Protein AF-A0AA96Y174-F1 (afdb_monomer)

Nearest PDB structures (foldseek):
  3kkf-assembly1_A  TM=9.835E-01  e=4.571E-13  Bacteroides thetaiotaomicron
  3f44-assembly1_A  TM=9.649E-01  e=2.632E-10  Lactobacillus acidophilus NCFM
  3mcs-assembly1_A  TM=8.891E-01  e=7.534E-08  Fusobacterium nucleatum subsp. nucleatum ATCC 25586
  8ecx-assembly1_B  TM=9.053E-01  e=1.955E-07  Pseudomonas aeruginosa
  1x7v-assembly3_C  TM=8.853E-01  e=2.520E-07  Pseudomonas aeruginosa

Mean predicted aligned error: 9.06 Å

Structure (mmCIF, N/CA/C/O backbone):
data_AF-A0AA96Y174-F1
#
_entry.id   AF-A0AA96Y174-F1
#
loop_
_atom_site.group_PDB
_atom_site.id
_atom_site.type_symbol
_atom_site.label_atom_id
_atom_site.label_alt_id
_atom_site.label_comp_id
_atom_site.label_asym_id
_atom_site.label_entity_id
_atom_site.label_seq_id
_atom_site.pdbx_PDB_ins_code
_atom_site.Cartn_x
_atom_site.Cartn_y
_atom_site.Cartn_z
_atom_site.occupancy
_atom_site.B_iso_or_equiv
_atom_site.auth_seq_id
_atom_site.auth_comp_id
_atom_site.auth_asym_id
_atom_site.auth_atom_id
_atom_site.pdbx_PDB_model_num
ATOM 1 N N . MET A 1 1 ? 49.049 48.028 -50.540 1.00 45.75 1 MET A N 1
ATOM 2 C CA . MET A 1 1 ? 48.728 48.198 -49.105 1.00 45.75 1 MET A CA 1
ATOM 3 C C . MET A 1 1 ? 47.548 47.286 -48.810 1.00 45.75 1 MET A C 1
ATOM 5 O O . MET A 1 1 ? 46.450 47.567 -49.267 1.00 45.75 1 MET A O 1
ATOM 9 N N . SER A 1 2 ? 47.818 46.111 -48.234 1.00 40.25 2 SER A N 1
ATOM 10 C CA . SER A 1 2 ? 46.838 45.027 -48.070 1.00 40.25 2 SER A CA 1
ATOM 11 C C . SER A 1 2 ? 45.923 45.310 -46.878 1.00 40.25 2 SER A C 1
ATOM 13 O O . SER A 1 2 ? 46.415 45.583 -45.784 1.00 40.25 2 SER A O 1
ATOM 15 N N . ALA A 1 3 ? 44.610 45.277 -47.100 1.00 44.81 3 ALA A N 1
ATOM 16 C CA . ALA A 1 3 ? 43.592 45.462 -46.074 1.00 44.81 3 ALA A CA 1
ATOM 17 C C . ALA A 1 3 ? 43.407 44.158 -45.281 1.00 44.81 3 ALA A C 1
ATOM 19 O O . ALA A 1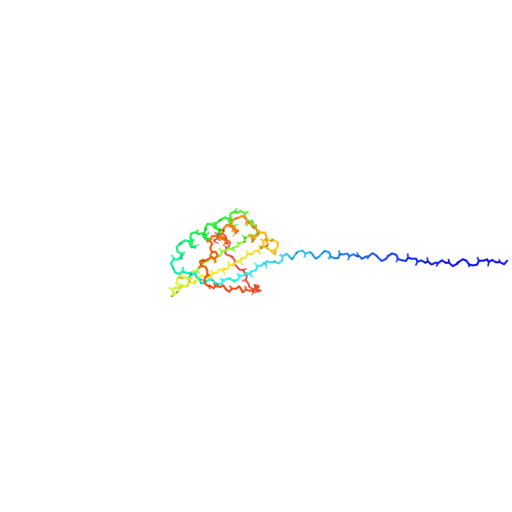 3 ? 42.982 43.142 -45.833 1.00 44.81 3 ALA A O 1
ATOM 20 N N . LEU A 1 4 ? 43.725 44.184 -43.984 1.00 47.88 4 LEU A N 1
ATOM 21 C CA . LEU A 1 4 ? 43.517 43.055 -43.082 1.00 47.88 4 LEU A CA 1
ATOM 22 C C . LEU A 1 4 ? 42.058 43.057 -42.601 1.00 47.88 4 LEU A C 1
ATOM 24 O O . LEU A 1 4 ? 41.615 43.974 -41.913 1.00 47.88 4 LEU A O 1
ATOM 28 N N . ARG A 1 5 ? 41.305 42.038 -43.022 1.00 47.31 5 ARG A N 1
ATOM 29 C CA . ARG A 1 5 ? 39.906 41.805 -42.652 1.00 47.31 5 ARG A CA 1
ATOM 30 C C . ARG A 1 5 ? 39.824 41.228 -41.241 1.00 47.31 5 ARG A C 1
ATOM 32 O O . ARG A 1 5 ? 40.401 40.181 -40.964 1.00 47.31 5 ARG A O 1
ATOM 39 N N . THR A 1 6 ? 39.059 41.883 -40.380 1.00 48.41 6 THR A N 1
ATOM 40 C CA . THR A 1 6 ? 38.620 41.371 -39.081 1.00 48.41 6 THR A CA 1
ATOM 41 C C . THR A 1 6 ? 37.695 40.171 -39.298 1.00 48.41 6 THR A C 1
ATOM 43 O O . THR A 1 6 ? 36.658 40.303 -39.946 1.00 48.41 6 THR A O 1
ATOM 46 N N . ALA A 1 7 ? 38.049 39.004 -38.762 1.00 52.41 7 ALA A N 1
ATOM 47 C CA . ALA A 1 7 ? 37.153 37.855 -38.672 1.00 52.41 7 ALA A CA 1
ATOM 48 C C . ALA A 1 7 ? 36.716 37.700 -37.211 1.00 52.41 7 ALA A C 1
ATOM 50 O O . ALA A 1 7 ? 37.511 37.315 -36.357 1.00 52.41 7 ALA A O 1
ATOM 51 N N . VAL A 1 8 ? 35.460 38.039 -36.917 1.00 54.41 8 VAL A N 1
ATOM 52 C CA . VAL A 1 8 ? 34.819 37.721 -35.637 1.00 54.41 8 VAL A CA 1
ATOM 53 C C . VAL A 1 8 ? 34.215 36.329 -35.780 1.00 54.41 8 VAL A C 1
ATOM 55 O O . VAL A 1 8 ? 33.254 36.139 -36.522 1.00 54.41 8 VAL A O 1
ATOM 58 N N . ALA A 1 9 ? 34.800 35.344 -35.103 1.00 52.56 9 ALA A N 1
ATOM 59 C CA . ALA A 1 9 ? 34.221 34.014 -34.999 1.00 52.56 9 ALA A CA 1
ATOM 60 C C . ALA A 1 9 ? 33.137 34.032 -33.910 1.00 52.56 9 ALA A C 1
ATOM 62 O O . ALA A 1 9 ? 33.439 34.067 -32.719 1.00 52.56 9 ALA A O 1
ATOM 63 N N . ILE A 1 10 ? 31.869 34.035 -34.323 1.00 60.28 10 ILE A N 1
ATOM 64 C CA . ILE A 1 10 ? 30.731 33.791 -33.432 1.00 60.28 10 ILE A CA 1
ATOM 65 C C . ILE A 1 10 ? 30.710 32.286 -33.153 1.00 60.28 10 ILE A C 1
ATOM 67 O O . ILE A 1 10 ? 30.288 31.492 -33.990 1.00 60.28 10 ILE A O 1
ATOM 71 N N . GLY A 1 11 ? 31.227 31.884 -31.993 1.00 51.22 11 GLY A N 1
ATOM 72 C CA . GLY A 1 11 ? 31.123 30.510 -31.515 1.00 51.22 11 GLY A CA 1
ATOM 73 C C . GLY A 1 11 ? 29.704 30.226 -31.023 1.00 51.22 11 GLY A C 1
ATOM 74 O O . GLY A 1 11 ? 29.289 30.761 -29.999 1.00 51.22 11 GLY A O 1
ATOM 75 N N . CYS A 1 12 ? 28.961 29.382 -31.743 1.00 58.41 12 CYS A N 1
ATOM 76 C CA . CYS A 1 12 ? 27.713 28.794 -31.258 1.00 58.41 12 CYS A CA 1
ATOM 77 C C . CYS A 1 12 ? 27.992 27.915 -30.029 1.00 58.41 12 CYS A C 1
ATOM 79 O O . CYS A 1 12 ? 28.605 26.854 -30.142 1.00 58.41 12 CYS A O 1
ATOM 81 N N . LEU A 1 13 ? 27.521 28.349 -28.860 1.00 52.53 13 LEU A N 1
ATOM 82 C CA . LEU A 1 13 ? 27.473 27.538 -27.645 1.00 52.53 13 LEU A CA 1
ATOM 83 C C . LEU A 1 13 ? 26.286 26.573 -27.743 1.00 52.53 13 LEU A C 1
ATOM 85 O O . LEU A 1 13 ? 25.132 26.968 -27.588 1.00 52.53 13 LEU A O 1
ATOM 89 N N . TRP A 1 14 ? 26.577 25.304 -28.016 1.00 57.00 14 TRP A N 1
ATOM 90 C CA . TRP A 1 14 ? 25.618 24.214 -27.879 1.00 57.00 14 TRP A CA 1
ATOM 91 C C . TRP A 1 14 ? 25.377 23.963 -26.389 1.00 57.00 14 TRP A C 1
ATOM 93 O O . TRP A 1 14 ? 26.229 23.407 -25.699 1.00 57.00 14 TRP A O 1
ATOM 103 N N . VAL A 1 15 ? 24.228 24.399 -25.874 1.00 59.69 15 VAL A N 1
ATOM 104 C CA . VAL A 1 15 ? 23.762 23.989 -24.547 1.00 59.69 15 VAL A CA 1
ATOM 105 C C . VAL A 1 15 ? 23.173 22.593 -24.697 1.00 59.69 15 VAL A C 1
ATOM 107 O O . VAL A 1 15 ? 22.031 22.432 -25.122 1.00 59.69 15 VAL A O 1
ATOM 110 N N . SER A 1 16 ? 23.966 21.571 -24.390 1.00 57.59 16 SER A N 1
ATOM 111 C CA . SER A 1 16 ? 23.455 20.212 -24.238 1.00 57.59 16 SER A CA 1
ATOM 112 C C . SER A 1 16 ? 22.592 20.172 -22.982 1.00 57.59 16 SER A C 1
ATOM 114 O O . SER A 1 16 ? 23.105 20.217 -21.864 1.00 57.59 16 SER A O 1
ATOM 116 N N . SER A 1 17 ? 21.275 20.104 -23.150 1.00 62.22 17 SER A N 1
ATOM 117 C CA . SER A 1 17 ? 20.377 19.712 -22.072 1.00 62.22 17 SER A CA 1
ATOM 118 C C . SER A 1 17 ? 20.717 18.276 -21.679 1.00 62.22 17 SER A C 1
ATOM 120 O O . SER A 1 17 ? 20.454 17.329 -22.417 1.00 62.22 17 SER A O 1
ATOM 122 N N . VAL A 1 18 ? 21.339 18.111 -20.512 1.00 59.78 18 VAL A N 1
ATOM 123 C CA . VAL A 1 18 ? 21.460 16.801 -19.875 1.00 59.78 18 VAL A CA 1
ATOM 124 C C . VAL A 1 18 ? 20.047 16.393 -19.476 1.00 5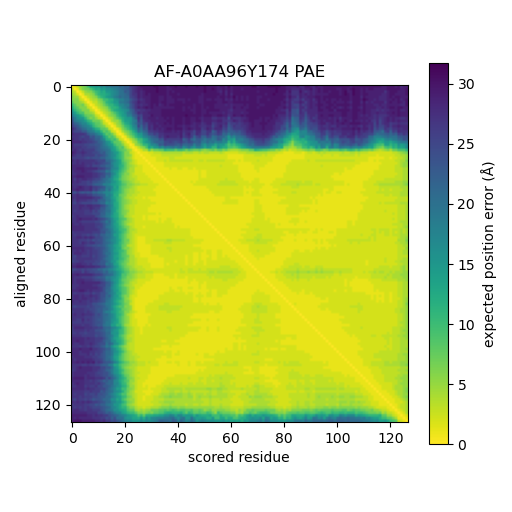9.78 18 VAL A C 1
ATOM 126 O O . VAL A 1 18 ? 19.503 16.885 -18.491 1.00 59.78 18 VAL A O 1
ATOM 129 N N . LEU A 1 19 ? 19.424 15.527 -20.274 1.00 61.00 19 LEU A N 1
ATOM 130 C CA . LEU A 1 19 ? 18.281 14.756 -19.807 1.00 61.00 19 LEU A CA 1
ATOM 131 C C . LEU A 1 19 ? 18.805 13.887 -18.663 1.00 61.00 19 LEU A C 1
ATOM 133 O O . LEU A 1 19 ? 19.643 13.014 -18.886 1.00 61.00 19 LEU A O 1
ATOM 137 N N . ALA A 1 20 ? 18.375 14.175 -17.434 1.00 58.97 20 ALA A N 1
ATOM 138 C CA . ALA A 1 20 ? 18.650 13.307 -16.302 1.00 58.97 20 ALA A CA 1
ATOM 139 C C . ALA A 1 20 ? 18.065 11.929 -16.633 1.00 58.97 20 ALA A C 1
ATOM 141 O O . ALA A 1 20 ? 16.850 11.789 -16.780 1.00 58.97 20 ALA A O 1
ATOM 142 N N . ALA A 1 21 ? 18.933 10.939 -16.834 1.00 58.88 21 ALA A N 1
ATOM 143 C CA . ALA A 1 21 ? 18.500 9.562 -16.998 1.00 58.88 21 ALA A CA 1
ATOM 144 C C . ALA A 1 21 ? 17.725 9.151 -15.739 1.00 58.88 21 ALA A C 1
ATOM 146 O O . ALA A 1 21 ? 18.167 9.444 -14.625 1.00 58.88 21 ALA A O 1
ATOM 147 N N . GLU A 1 22 ? 16.565 8.513 -15.904 1.00 62.72 22 GLU A N 1
ATOM 148 C CA . GLU A 1 22 ? 15.836 8.008 -14.744 1.00 62.72 22 GLU A CA 1
ATOM 149 C C . GLU A 1 22 ? 16.674 6.938 -14.038 1.00 62.72 22 GLU A C 1
ATOM 151 O O . GLU A 1 22 ? 17.304 6.089 -14.677 1.00 62.72 22 GLU A O 1
ATOM 156 N N . SER A 1 23 ? 16.723 7.031 -12.706 1.00 70.00 23 SER A N 1
ATOM 157 C CA . SER A 1 23 ? 17.490 6.112 -11.872 1.00 70.00 23 SER A CA 1
ATOM 158 C C . SER A 1 23 ? 17.045 4.675 -12.132 1.00 70.00 23 SER A C 1
ATOM 160 O O . SER A 1 23 ? 15.851 4.392 -12.195 1.00 70.00 23 SER A O 1
ATOM 162 N N . THR A 1 24 ? 18.008 3.766 -12.266 1.00 79.50 24 THR A N 1
ATOM 163 C CA . THR A 1 24 ? 17.737 2.321 -12.354 1.00 79.50 24 THR A CA 1
ATOM 164 C C . THR A 1 24 ? 17.734 1.649 -10.980 1.00 79.50 24 THR A C 1
ATOM 166 O O . THR A 1 24 ? 17.492 0.447 -10.884 1.00 79.50 24 THR A O 1
ATOM 169 N N . GLU A 1 25 ? 17.978 2.425 -9.919 1.00 88.69 25 GLU A N 1
ATOM 170 C CA . GLU A 1 25 ? 17.919 1.963 -8.536 1.00 88.69 25 GLU A CA 1
ATOM 171 C C . GLU A 1 25 ? 16.478 1.666 -8.129 1.00 88.69 25 GLU A C 1
ATOM 173 O O . GLU A 1 25 ? 15.552 2.4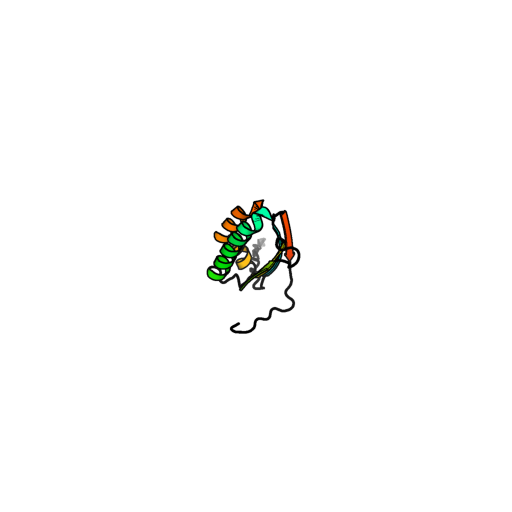04 -8.476 1.00 88.69 25 GLU A O 1
ATOM 178 N N . LYS A 1 26 ? 16.297 0.599 -7.347 1.00 94.56 26 LYS A N 1
ATOM 179 C CA . LYS A 1 26 ? 14.987 0.250 -6.793 1.00 94.56 26 LYS A CA 1
ATOM 180 C C . LYS A 1 26 ? 14.522 1.337 -5.832 1.00 94.56 26 LYS A C 1
ATOM 182 O O . LYS A 1 26 ? 15.307 1.839 -5.033 1.00 94.56 26 LYS A O 1
ATOM 187 N N . VAL A 1 27 ? 13.223 1.610 -5.840 1.00 96.38 27 VAL A N 1
ATOM 188 C CA . VAL A 1 27 ? 12.590 2.469 -4.834 1.00 96.38 27 VAL A CA 1
ATOM 189 C C . VAL A 1 27 ? 11.979 1.576 -3.765 1.00 96.38 27 VAL A C 1
ATOM 191 O O . VAL A 1 27 ? 11.161 0.712 -4.080 1.00 96.38 27 VAL A O 1
ATOM 194 N N . VAL A 1 28 ? 12.373 1.777 -2.508 1.00 97.25 28 VAL A N 1
ATOM 195 C CA . VAL A 1 28 ? 11.806 1.074 -1.350 1.00 97.25 28 VAL A CA 1
ATOM 196 C C . VAL A 1 28 ? 11.131 2.094 -0.445 1.00 97.25 28 VAL A C 1
ATOM 198 O O . VAL A 1 28 ? 11.702 3.148 -0.154 1.00 97.25 28 VAL A O 1
ATOM 201 N N . ARG A 1 29 ? 9.897 1.809 -0.026 1.00 96.81 29 ARG A N 1
ATOM 202 C CA . ARG A 1 29 ? 9.107 2.711 0.821 1.00 96.81 29 ARG A CA 1
ATOM 203 C C . ARG A 1 29 ? 8.439 1.949 1.952 1.00 96.81 29 ARG A C 1
ATOM 205 O O . ARG A 1 29 ? 8.025 0.801 1.787 1.00 96.81 29 ARG A O 1
ATOM 212 N N . ILE A 1 30 ? 8.294 2.634 3.083 1.00 98.19 30 ILE A N 1
ATOM 213 C CA . ILE A 1 30 ? 7.411 2.208 4.166 1.00 98.19 30 ILE A CA 1
ATOM 214 C C . ILE A 1 30 ? 6.304 3.246 4.318 1.00 98.19 30 ILE A C 1
ATOM 216 O O . ILE A 1 30 ? 6.573 4.447 4.392 1.00 98.19 30 ILE A O 1
ATOM 220 N N . ALA A 1 31 ? 5.058 2.793 4.399 1.00 98.19 31 ALA A N 1
ATOM 221 C CA . ALA A 1 31 ? 3.937 3.643 4.772 1.00 98.19 31 ALA A CA 1
ATOM 222 C C . ALA A 1 31 ? 3.245 3.090 6.015 1.00 98.19 31 ALA A C 1
ATOM 224 O O . ALA A 1 31 ? 3.024 1.890 6.129 1.00 98.19 31 ALA A O 1
ATOM 225 N N . GLN A 1 32 ? 2.863 3.972 6.932 1.00 98.62 32 GLN A N 1
ATOM 226 C CA . GLN A 1 32 ? 1.979 3.635 8.042 1.00 98.62 32 GLN A CA 1
ATOM 227 C C . GLN A 1 32 ? 0.699 4.446 7.906 1.00 98.62 32 GLN A C 1
ATOM 229 O O . GLN A 1 32 ? 0.749 5.674 7.796 1.00 98.62 32 GLN A O 1
ATOM 234 N N . LEU A 1 33 ? -0.443 3.771 7.971 1.00 98.75 33 LEU A N 1
ATOM 235 C CA . LEU A 1 33 ? -1.765 4.376 7.905 1.00 98.75 33 LEU A CA 1
ATOM 236 C C . LEU A 1 33 ? -2.558 4.018 9.155 1.00 98.75 33 LEU A C 1
ATOM 238 O O . LEU A 1 33 ? -2.572 2.866 9.578 1.00 98.75 33 LEU A O 1
ATOM 242 N N . VAL A 1 34 ? -3.238 5.004 9.734 1.00 98.81 34 VAL A N 1
ATOM 243 C CA . VAL A 1 34 ? -4.274 4.762 10.745 1.00 98.81 34 VAL A CA 1
ATOM 244 C C . VAL A 1 34 ? -5.614 4.956 10.064 1.00 98.81 34 VAL A C 1
ATOM 246 O O . VAL A 1 34 ? -5.888 6.041 9.553 1.00 98.81 34 VAL A O 1
ATOM 249 N N . ILE A 1 35 ? -6.423 3.907 10.046 1.00 98.88 35 ILE A N 1
ATOM 250 C CA . ILE A 1 35 ? -7.735 3.876 9.402 1.00 98.88 35 ILE A CA 1
ATOM 251 C C . ILE A 1 35 ? -8.813 4.125 10.455 1.00 98.88 35 ILE A C 1
ATOM 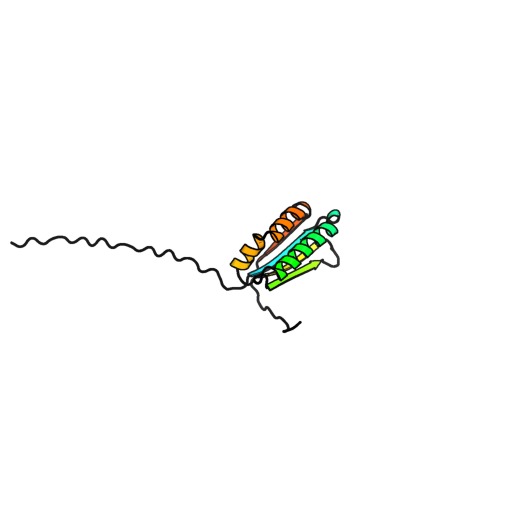253 O O . ILE A 1 35 ? -8.672 3.710 11.608 1.00 98.88 35 ILE A O 1
ATOM 257 N N . ASP A 1 36 ? -9.883 4.805 10.064 1.00 98.75 36 ASP A N 1
ATOM 258 C CA . ASP A 1 36 ? -11.108 4.898 10.846 1.00 98.75 36 ASP A CA 1
ATOM 259 C C . ASP A 1 36 ? -11.625 3.473 11.134 1.00 98.75 36 ASP A C 1
ATOM 261 O O . ASP A 1 36 ? -11.887 2.72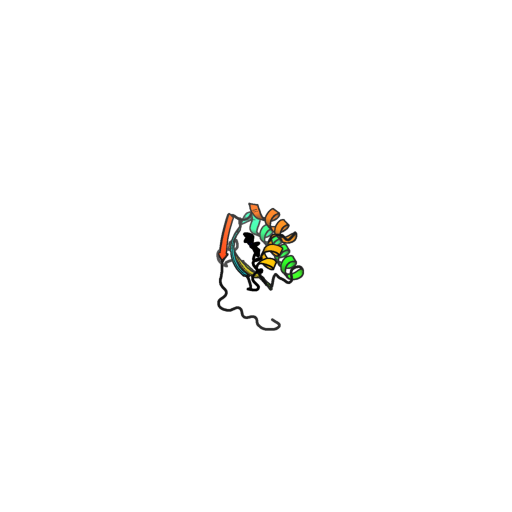6 10.183 1.00 98.75 36 ASP A O 1
ATOM 265 N N . PRO A 1 37 ? -11.733 3.056 12.412 1.00 98.50 37 PRO A N 1
ATOM 266 C CA . PRO A 1 37 ? -12.177 1.712 12.768 1.00 98.50 37 PRO A CA 1
ATOM 267 C C . PRO A 1 37 ? -13.511 1.313 12.129 1.00 98.50 37 PRO A C 1
ATOM 269 O O . PRO A 1 37 ? -13.648 0.164 11.704 1.00 98.50 37 PRO A O 1
ATOM 272 N N . ASP A 1 38 ? -14.449 2.253 11.982 1.00 98.69 38 ASP A N 1
ATOM 273 C CA . ASP A 1 38 ? -15.776 1.983 11.414 1.00 98.69 38 ASP A CA 1
ATOM 274 C C . ASP A 1 38 ? -15.718 1.708 9.901 1.00 98.69 38 ASP A C 1
ATOM 276 O O . ASP A 1 38 ? -16.615 1.087 9.330 1.00 98.69 38 ASP A O 1
ATOM 280 N N . GLN A 1 39 ? -14.632 2.123 9.244 1.00 98.81 39 GLN A N 1
ATOM 281 C CA . GLN A 1 39 ? -14.394 1.942 7.811 1.00 98.81 39 GLN A CA 1
ATOM 282 C C . GLN A 1 39 ? -13.369 0.842 7.510 1.00 98.81 39 GLN A C 1
ATOM 284 O O . GLN A 1 39 ? -13.106 0.552 6.341 1.00 98.81 39 GLN A O 1
ATOM 289 N N . LEU A 1 40 ? -12.783 0.206 8.532 1.00 98.75 40 LEU A N 1
ATOM 290 C CA . LEU A 1 40 ? -11.635 -0.689 8.370 1.00 98.75 40 LEU A CA 1
ATOM 291 C C . LEU A 1 40 ? -11.906 -1.842 7.395 1.00 98.75 40 LEU A C 1
ATOM 293 O O . LEU A 1 40 ? -11.056 -2.159 6.567 1.00 98.75 40 LEU A O 1
ATOM 297 N N . VAL A 1 41 ? -13.093 -2.450 7.454 1.00 98.69 41 VAL A N 1
ATOM 298 C CA . VAL A 1 41 ? -13.463 -3.560 6.561 1.00 98.69 41 VAL A CA 1
ATOM 299 C C . VAL A 1 41 ? -13.536 -3.096 5.103 1.00 98.69 41 VAL A C 1
ATOM 301 O O . VAL A 1 41 ? -12.999 -3.763 4.218 1.00 98.69 41 VAL A O 1
ATOM 304 N N . ALA A 1 42 ? -14.153 -1.938 4.851 1.00 98.75 42 ALA A N 1
ATOM 305 C CA . ALA A 1 42 ? -14.261 -1.365 3.511 1.00 98.75 42 ALA A CA 1
ATOM 306 C C . ALA A 1 42 ? -12.886 -0.954 2.967 1.00 98.75 42 ALA A C 1
ATOM 308 O O . ALA A 1 42 ? -12.547 -1.269 1.825 1.00 98.75 42 ALA A O 1
ATOM 309 N N . TYR A 1 43 ? -12.060 -0.335 3.812 1.00 98.88 43 TYR A N 1
ATOM 310 C CA . TYR A 1 43 ? -10.684 0.010 3.482 1.00 98.88 43 TYR A CA 1
ATOM 311 C C . TYR A 1 43 ? -9.865 -1.232 3.106 1.00 98.88 43 TYR A C 1
ATOM 313 O O . TYR A 1 43 ? -9.201 -1.255 2.071 1.00 98.88 43 TYR A O 1
ATOM 321 N N . GLN A 1 44 ? -9.933 -2.290 3.925 1.00 98.75 44 GLN A N 1
ATOM 322 C CA . GLN A 1 44 ? -9.210 -3.538 3.681 1.00 98.75 44 GLN A CA 1
ATOM 323 C C . GLN A 1 44 ? -9.644 -4.214 2.379 1.00 98.75 44 GLN A C 1
ATOM 325 O O . GLN A 1 44 ? -8.806 -4.806 1.704 1.00 98.75 44 GLN A O 1
ATOM 330 N N . ALA A 1 45 ? -10.926 -4.143 2.016 1.00 98.81 45 ALA A N 1
ATOM 331 C CA . ALA A 1 45 ? -11.397 -4.653 0.733 1.00 98.81 45 ALA A CA 1
ATOM 332 C C . ALA A 1 45 ? -10.791 -3.863 -0.440 1.00 98.81 45 ALA A C 1
ATOM 334 O O . ALA A 1 45 ? -10.231 -4.468 -1.351 1.00 98.81 45 ALA A O 1
ATOM 335 N N . ALA A 1 46 ? -10.834 -2.528 -0.376 1.00 98.81 46 ALA A N 1
ATOM 336 C CA . ALA A 1 46 ? -10.307 -1.659 -1.426 1.00 98.81 46 ALA A CA 1
ATOM 337 C C . ALA A 1 46 ? -8.789 -1.810 -1.614 1.00 98.81 46 ALA A C 1
ATOM 339 O O . ALA A 1 46 ? -8.318 -1.926 -2.742 1.00 98.81 46 ALA A O 1
ATOM 340 N N . VAL A 1 47 ? -8.017 -1.848 -0.522 1.00 98.75 47 VAL A N 1
ATOM 341 C CA . VAL A 1 47 ? -6.554 -1.977 -0.615 1.00 98.75 47 VAL A CA 1
ATOM 342 C C . VAL A 1 47 ? -6.126 -3.375 -1.071 1.00 98.75 47 VAL A C 1
ATOM 344 O O . VAL A 1 47 ? -5.157 -3.504 -1.805 1.00 98.75 47 VAL A O 1
ATOM 347 N N . LYS A 1 48 ? -6.863 -4.437 -0.712 1.00 98.81 48 LYS A N 1
ATOM 348 C CA . LYS A 1 48 ? -6.582 -5.791 -1.224 1.00 98.81 48 LYS A CA 1
ATOM 349 C C . LYS A 1 48 ? -6.830 -5.900 -2.726 1.00 98.81 48 LYS A C 1
ATOM 351 O O . LYS A 1 48 ? -6.062 -6.577 -3.401 1.00 98.81 48 LYS A O 1
ATOM 356 N N . GLU A 1 49 ? -7.892 -5.266 -3.229 1.00 98.81 49 GLU A N 1
ATOM 357 C CA . GLU A 1 49 ? -8.166 -5.190 -4.669 1.00 98.81 49 GLU A CA 1
ATOM 358 C C . GLU A 1 49 ? -7.022 -4.472 -5.394 1.00 98.81 49 GLU A C 1
ATOM 360 O O . GLU A 1 49 ? -6.446 -5.022 -6.328 1.00 98.81 49 GLU A O 1
ATOM 365 N N . GLU A 1 50 ? -6.648 -3.287 -4.911 1.00 98.75 50 GLU A N 1
ATOM 366 C CA . GLU A 1 50 ? -5.571 -2.485 -5.490 1.00 98.75 50 GLU A CA 1
ATOM 367 C C . GLU A 1 50 ? -4.238 -3.239 -5.499 1.00 98.75 50 GLU A C 1
ATOM 369 O O . GLU A 1 50 ? -3.627 -3.368 -6.555 1.00 98.75 50 GLU A O 1
ATOM 374 N N . MET A 1 51 ? -3.830 -3.824 -4.370 1.00 98.75 51 MET A N 1
ATOM 375 C CA . MET A 1 51 ? -2.572 -4.566 -4.276 1.00 98.75 51 MET A CA 1
ATOM 376 C C . MET A 1 51 ? -2.547 -5.787 -5.207 1.00 98.75 51 MET A C 1
ATOM 378 O O . MET A 1 51 ? -1.512 -6.090 -5.805 1.00 98.75 51 MET A O 1
ATOM 382 N N . ALA A 1 52 ? -3.673 -6.499 -5.339 1.00 98.69 52 ALA A N 1
ATOM 383 C CA . ALA A 1 52 ? -3.781 -7.649 -6.234 1.00 98.69 52 ALA A CA 1
ATOM 384 C C . ALA A 1 52 ? -3.670 -7.239 -7.709 1.00 98.69 52 ALA A C 1
ATOM 386 O O . ALA A 1 52 ? -3.023 -7.937 -8.494 1.00 98.69 52 ALA A O 1
ATOM 387 N N . ASP A 1 53 ? -4.271 -6.110 -8.083 1.00 98.75 53 ASP A N 1
ATOM 388 C CA . ASP A 1 53 ? -4.160 -5.555 -9.428 1.00 98.75 53 ASP A CA 1
ATOM 389 C C . ASP A 1 53 ? -2.750 -5.038 -9.709 1.00 98.75 53 ASP A C 1
ATOM 391 O O . ASP A 1 53 ? -2.187 -5.392 -10.743 1.00 98.75 53 ASP A O 1
ATOM 395 N N . SER A 1 54 ? -2.140 -4.314 -8.772 1.00 98.75 54 SER A N 1
ATOM 396 C CA . SER A 1 54 ? -0.772 -3.801 -8.883 1.00 98.75 54 SER A CA 1
ATOM 397 C C . SER A 1 54 ? 0.235 -4.917 -9.152 1.00 98.75 54 SER A C 1
ATOM 399 O O . SER A 1 54 ? 0.942 -4.885 -10.156 1.00 98.75 54 SER A O 1
ATOM 401 N N . VAL A 1 55 ? 0.241 -5.983 -8.345 1.00 97.94 55 VAL A N 1
ATOM 402 C CA . VAL A 1 55 ? 1.170 -7.114 -8.547 1.00 97.94 55 VAL A CA 1
ATOM 403 C C . VAL A 1 55 ? 0.890 -7.875 -9.853 1.00 97.94 55 VAL A C 1
ATOM 405 O O . VAL A 1 55 ? 1.806 -8.418 -10.470 1.00 97.94 55 VAL A O 1
ATOM 408 N N . ARG A 1 56 ? -0.369 -7.937 -10.299 1.00 98.44 56 ARG A N 1
ATOM 409 C CA . ARG A 1 56 ? -0.764 -8.675 -11.510 1.00 98.44 56 ARG A CA 1
ATOM 410 C C . ARG A 1 56 ? -0.510 -7.899 -12.801 1.00 98.44 56 ARG A C 1
ATOM 412 O O . ARG A 1 56 ? -0.215 -8.515 -13.824 1.00 98.44 56 ARG A O 1
ATOM 419 N N . LEU A 1 57 ? -0.705 -6.584 -12.781 1.00 98.62 57 LEU A N 1
ATOM 420 C CA . LEU A 1 57 ? -0.723 -5.727 -13.967 1.00 98.62 57 LEU A CA 1
ATOM 421 C C . LEU A 1 57 ? 0.567 -4.928 -14.145 1.00 98.62 57 LEU A C 1
ATOM 423 O O . LEU A 1 57 ? 0.848 -4.496 -15.262 1.00 98.62 57 LEU A O 1
ATOM 427 N N . GLU A 1 58 ? 1.350 -4.734 -13.083 1.00 98.56 58 GLU A N 1
ATOM 428 C CA . GLU A 1 58 ? 2.505 -3.842 -13.091 1.00 98.56 58 GLU A CA 1
ATOM 429 C C . GLU A 1 58 ? 3.809 -4.606 -12.817 1.00 98.56 58 GLU A C 1
ATOM 431 O O . GLU A 1 58 ? 4.209 -4.765 -11.666 1.00 98.56 58 GLU A O 1
ATOM 436 N N . PRO A 1 59 ? 4.565 -5.018 -13.854 1.00 97.81 59 PRO A N 1
ATOM 437 C CA . PRO A 1 59 ? 5.843 -5.716 -13.667 1.00 97.81 59 PRO A CA 1
ATOM 438 C C . PRO A 1 59 ? 6.891 -4.920 -12.871 1.00 97.81 59 PRO A C 1
ATOM 440 O O . PRO A 1 59 ? 7.859 -5.488 -12.373 1.00 97.81 59 PRO A O 1
ATOM 443 N N . GLY A 1 60 ? 6.725 -3.594 -12.790 1.00 97.81 60 GLY A N 1
ATOM 444 C CA . GLY A 1 60 ? 7.579 -2.698 -12.014 1.00 97.81 60 GLY A CA 1
ATOM 445 C C . GLY A 1 60 ? 7.256 -2.658 -10.517 1.00 97.81 60 GLY A C 1
ATOM 446 O O . GLY A 1 60 ? 8.065 -2.131 -9.756 1.00 97.81 60 GLY A O 1
ATOM 447 N N . VAL A 1 61 ? 6.122 -3.216 -10.088 1.00 98.38 61 VAL A N 1
ATOM 448 C CA . VAL A 1 61 ? 5.768 -3.417 -8.680 1.00 98.38 61 VAL A CA 1
ATOM 449 C C . VAL A 1 61 ? 6.329 -4.773 -8.257 1.00 98.38 61 VAL A C 1
ATOM 451 O O . VAL A 1 61 ? 5.762 -5.823 -8.546 1.00 98.38 61 VAL A O 1
ATOM 454 N N . LEU A 1 62 ? 7.491 -4.762 -7.603 1.00 96.62 62 LEU A N 1
ATOM 455 C CA . LEU A 1 62 ? 8.220 -5.989 -7.266 1.00 96.62 62 LEU A CA 1
ATOM 456 C C . LEU A 1 62 ? 7.667 -6.667 -6.012 1.00 96.62 62 LEU A C 1
ATOM 458 O O . LEU A 1 62 ? 7.698 -7.891 -5.908 1.00 96.62 62 LEU A O 1
ATOM 462 N N . ALA A 1 63 ? 7.197 -5.874 -5.049 1.00 96.44 63 ALA A N 1
ATOM 463 C CA . ALA A 1 63 ? 6.515 -6.361 -3.860 1.00 96.44 63 ALA A CA 1
ATOM 464 C C . ALA A 1 63 ? 5.664 -5.253 -3.238 1.00 96.44 63 ALA A C 1
ATOM 466 O O . ALA A 1 63 ? 6.107 -4.108 -3.150 1.00 96.44 63 ALA A O 1
ATOM 467 N N . ILE A 1 64 ? 4.483 -5.618 -2.741 1.00 97.81 64 ILE A N 1
ATOM 468 C CA . ILE A 1 64 ? 3.704 -4.801 -1.809 1.00 97.81 64 ILE A CA 1
ATOM 469 C C . ILE A 1 64 ? 3.220 -5.733 -0.704 1.00 97.81 64 ILE A C 1
ATOM 471 O O . ILE A 1 64 ? 2.426 -6.644 -0.943 1.00 97.81 64 ILE A O 1
ATOM 475 N N . TYR A 1 65 ? 3.703 -5.511 0.512 1.00 98.19 65 TYR A N 1
ATOM 476 C CA . TYR A 1 65 ? 3.243 -6.221 1.699 1.00 98.19 65 TYR A CA 1
ATOM 477 C C . TYR A 1 65 ? 2.466 -5.266 2.583 1.00 98.19 65 TYR A C 1
ATOM 479 O O . TYR A 1 65 ? 2.913 -4.147 2.807 1.00 98.19 65 TYR A O 1
ATOM 487 N N . SER A 1 66 ? 1.336 -5.721 3.118 1.00 98.31 66 SER A N 1
ATOM 488 C CA . SER A 1 66 ? 0.560 -4.972 4.100 1.00 98.31 66 SER A CA 1
ATOM 489 C C . SER A 1 66 ? 0.290 -5.836 5.323 1.00 98.31 66 SER A C 1
ATOM 491 O O . SER A 1 66 ? -0.079 -7.006 5.196 1.00 98.31 66 SER A O 1
ATOM 493 N N . VAL A 1 67 ? 0.478 -5.264 6.509 1.00 98.62 67 VAL A N 1
ATOM 494 C CA . VAL A 1 67 ? 0.205 -5.913 7.797 1.00 98.62 67 VAL A CA 1
ATOM 495 C C . VAL A 1 67 ? -0.502 -4.947 8.737 1.00 98.62 67 VAL A C 1
ATOM 497 O O . VAL A 1 67 ? -0.290 -3.741 8.669 1.00 98.62 67 VAL A O 1
ATOM 500 N N . ALA A 1 68 ? -1.324 -5.479 9.637 1.00 98.56 68 ALA A N 1
ATOM 501 C CA . ALA A 1 68 ? -1.886 -4.723 10.750 1.00 98.56 68 ALA A CA 1
ATOM 502 C C . ALA A 1 68 ? -1.069 -4.970 12.024 1.00 98.56 68 ALA A C 1
ATOM 504 O O . ALA A 1 68 ? -0.565 -6.079 12.234 1.00 98.56 68 ALA A O 1
ATOM 505 N N . GLU A 1 69 ? -0.968 -3.971 12.898 1.00 98.25 69 GLU A N 1
ATOM 506 C CA . GLU A 1 69 ? -0.460 -4.202 14.251 1.00 98.25 69 GLU A CA 1
ATOM 507 C C . GLU A 1 69 ? -1.412 -5.103 15.045 1.00 98.25 69 GLU A C 1
ATOM 509 O O . GLU A 1 69 ? -2.633 -4.994 14.933 1.00 98.25 69 GLU A O 1
ATOM 514 N N . LYS A 1 70 ? -0.855 -5.987 15.885 1.00 97.62 70 LYS A N 1
ATOM 515 C CA . LYS A 1 70 ? -1.656 -6.920 16.695 1.00 97.62 70 LYS A CA 1
ATOM 516 C C . LYS A 1 70 ? -2.551 -6.199 17.704 1.00 97.62 70 LYS A C 1
ATOM 518 O O . LYS A 1 70 ? -3.703 -6.585 17.866 1.00 97.62 70 LYS A O 1
ATOM 523 N N . ASP A 1 71 ? -2.021 -5.154 18.338 1.00 98.25 71 ASP A N 1
ATOM 524 C CA . ASP A 1 71 ? -2.723 -4.400 19.383 1.00 98.25 71 ASP A CA 1
ATOM 525 C C . ASP A 1 71 ? -3.579 -3.257 18.809 1.00 98.25 71 ASP A C 1
ATOM 527 O O . ASP A 1 71 ? -4.482 -2.756 19.476 1.00 98.25 71 ASP A O 1
ATOM 531 N N . TYR A 1 72 ? -3.330 -2.871 17.552 1.00 98.06 72 TYR A N 1
ATOM 532 C CA . TYR A 1 72 ? -4.018 -1.782 16.857 1.00 98.06 72 TYR A CA 1
ATOM 533 C C . TYR A 1 72 ? -4.382 -2.219 15.428 1.00 98.06 72 TYR A C 1
ATOM 535 O O . TYR A 1 72 ? -3.718 -1.820 14.471 1.00 98.06 72 TYR A O 1
ATOM 543 N N . PRO A 1 73 ? -5.441 -3.030 15.242 1.00 97.81 73 PRO A N 1
ATOM 544 C CA . PRO A 1 73 ? -5.762 -3.642 13.947 1.00 97.81 73 PRO A CA 1
ATOM 545 C C . PRO A 1 73 ? -6.134 -2.635 12.846 1.00 97.81 73 PRO A C 1
ATOM 547 O O . PRO A 1 73 ? -6.125 -2.977 11.664 1.00 97.81 73 PRO A O 1
ATOM 550 N N . ASN A 1 74 ? -6.454 -1.391 13.215 1.00 98.62 74 ASN A N 1
ATOM 551 C CA . ASN A 1 74 ? -6.695 -0.289 12.287 1.00 98.62 74 ASN A CA 1
ATOM 552 C C . ASN A 1 74 ? -5.422 0.497 11.920 1.00 98.62 74 ASN A C 1
ATOM 554 O O . ASN A 1 74 ? -5.500 1.446 11.142 1.00 98.62 74 ASN A O 1
ATOM 558 N N . ARG A 1 75 ? -4.260 0.132 12.471 1.00 98.81 75 ARG A N 1
ATOM 559 C CA . ARG A 1 75 ? -2.962 0.681 12.087 1.00 98.81 75 ARG A CA 1
ATOM 560 C C . ARG A 1 75 ? -2.254 -0.303 11.170 1.00 98.81 75 ARG A C 1
ATOM 562 O O . ARG A 1 75 ? -1.820 -1.376 11.590 1.00 98.81 75 ARG A O 1
ATOM 569 N N . LEU A 1 76 ? -2.178 0.079 9.905 1.00 98.81 76 LEU A N 1
ATOM 570 C CA . LEU A 1 76 ? -1.620 -0.729 8.836 1.00 98.81 76 LEU A CA 1
ATOM 571 C C . LEU A 1 76 ? -0.236 -0.214 8.458 1.00 98.81 76 LEU A C 1
ATOM 573 O O . LEU A 1 76 ? -0.019 0.995 8.383 1.00 98.81 76 LEU A O 1
ATOM 577 N N . HIS A 1 77 ? 0.670 -1.141 8.180 1.00 98.69 77 HIS A N 1
ATOM 578 C CA . HIS A 1 77 ? 2.007 -0.881 7.664 1.00 98.69 77 HIS A CA 1
ATOM 579 C C . HIS A 1 77 ? 2.141 -1.496 6.284 1.00 98.69 77 HIS A C 1
ATOM 581 O O . HIS A 1 77 ? 1.698 -2.622 6.066 1.00 98.69 77 HIS A O 1
ATOM 587 N N . PHE A 1 78 ? 2.773 -0.761 5.381 1.00 98.62 78 PHE A N 1
ATOM 588 C CA . PHE A 1 78 ? 3.041 -1.161 4.012 1.00 98.62 78 PHE A CA 1
ATOM 589 C C . PHE A 1 78 ? 4.544 -1.164 3.779 1.00 98.62 78 PHE A C 1
ATOM 591 O O . PHE A 1 78 ? 5.233 -0.231 4.193 1.00 98.62 78 PHE A O 1
ATOM 598 N N . PHE A 1 79 ? 5.036 -2.211 3.126 1.00 98.38 79 PHE A N 1
ATOM 599 C CA . PHE A 1 79 ? 6.400 -2.302 2.625 1.00 98.38 79 PHE A CA 1
ATOM 600 C C . PHE A 1 79 ? 6.339 -2.511 1.117 1.00 98.38 79 PHE A C 1
ATOM 602 O O . PHE A 1 79 ? 5.827 -3.530 0.647 1.00 98.38 79 PHE A O 1
ATOM 609 N N . GLU A 1 80 ? 6.836 -1.532 0.376 1.00 98.12 80 GLU A N 1
ATOM 610 C CA . GLU A 1 80 ? 6.670 -1.430 -1.069 1.00 98.12 80 GLU A CA 1
ATOM 611 C C . GLU A 1 80 ? 8.041 -1.408 -1.744 1.00 98.12 80 GLU A C 1
ATOM 613 O O . GLU A 1 80 ? 8.930 -0.658 -1.333 1.00 98.12 80 GLU A O 1
ATOM 618 N N . ILE A 1 81 ? 8.214 -2.223 -2.785 1.00 97.62 81 ILE A N 1
ATOM 619 C CA . ILE A 1 81 ? 9.426 -2.271 -3.604 1.00 97.62 81 ILE A CA 1
ATOM 620 C C . ILE A 1 81 ? 9.037 -2.067 -5.065 1.00 97.62 81 ILE A C 1
ATOM 622 O O . ILE A 1 81 ? 8.310 -2.878 -5.641 1.00 97.62 81 ILE A O 1
ATOM 626 N N . TYR A 1 82 ? 9.607 -1.042 -5.687 1.00 97.75 82 TYR A N 1
ATOM 627 C CA . TYR A 1 82 ? 9.455 -0.751 -7.106 1.00 97.75 82 TYR A CA 1
ATOM 628 C C . TYR A 1 82 ? 10.780 -0.951 -7.837 1.00 97.75 82 TYR A C 1
ATOM 630 O O . TYR A 1 82 ? 11.857 -0.731 -7.279 1.00 97.75 82 TYR A O 1
ATOM 638 N N . ALA A 1 83 ? 10.706 -1.354 -9.104 1.00 97.19 83 ALA A N 1
ATOM 639 C CA . ALA A 1 83 ? 11.880 -1.588 -9.939 1.00 97.19 83 ALA A CA 1
ATOM 640 C C . ALA A 1 83 ? 12.745 -0.332 -10.095 1.00 97.19 83 ALA A C 1
ATOM 642 O O . ALA A 1 83 ? 13.963 -0.449 -10.183 1.00 97.19 83 ALA A O 1
ATOM 643 N N . ASN A 1 84 ? 12.105 0.839 -10.125 1.00 96.31 84 ASN A N 1
ATOM 644 C CA . ASN A 1 84 ? 12.723 2.157 -10.182 1.00 96.31 84 ASN A CA 1
ATOM 645 C C . ASN A 1 84 ? 11.686 3.267 -9.930 1.00 96.31 84 ASN A C 1
ATOM 647 O O . ASN A 1 84 ? 10.499 3.003 -9.722 1.00 96.31 84 ASN A O 1
ATOM 651 N N . GLU A 1 85 ? 12.142 4.517 -9.986 1.00 95.25 85 GLU A N 1
ATOM 652 C CA . GLU A 1 85 ? 11.308 5.716 -9.850 1.00 95.25 85 GLU A CA 1
ATOM 653 C C . GLU A 1 85 ? 10.191 5.789 -10.911 1.00 95.25 85 GLU A C 1
ATOM 655 O O . GLU A 1 85 ? 9.066 6.183 -10.601 1.00 95.25 85 GLU A O 1
ATOM 660 N N . ALA A 1 86 ? 10.462 5.360 -12.149 1.00 97.06 86 ALA A N 1
ATOM 661 C CA . ALA A 1 86 ? 9.473 5.322 -13.229 1.00 97.06 86 ALA A CA 1
ATOM 662 C C . ALA A 1 86 ? 8.305 4.385 -12.889 1.00 97.06 86 ALA A C 1
ATOM 664 O O . ALA A 1 86 ? 7.139 4.736 -13.069 1.00 97.06 86 ALA A O 1
ATOM 665 N N . ALA A 1 87 ? 8.625 3.199 -12.361 1.00 98.19 87 ALA A N 1
ATOM 666 C CA . ALA A 1 87 ? 7.645 2.214 -11.925 1.00 98.19 87 ALA A CA 1
ATOM 667 C C . ALA A 1 87 ? 6.786 2.751 -10.774 1.00 98.19 87 ALA A C 1
ATOM 669 O O . ALA A 1 87 ? 5.568 2.621 -10.825 1.00 98.19 87 ALA A O 1
ATOM 670 N N . TYR A 1 88 ? 7.392 3.421 -9.789 1.00 97.38 88 TYR A N 1
ATOM 671 C CA . TYR A 1 88 ? 6.646 4.060 -8.701 1.00 97.38 88 TYR A CA 1
ATOM 672 C C . TYR A 1 88 ? 5.690 5.150 -9.214 1.00 97.38 88 TYR A C 1
ATOM 674 O O . TYR A 1 88 ? 4.510 5.166 -8.861 1.00 97.38 88 TYR A O 1
ATOM 682 N N . LYS A 1 89 ? 6.163 6.039 -10.096 1.00 97.69 89 LYS A N 1
ATOM 683 C CA . LYS A 1 89 ? 5.322 7.086 -10.702 1.00 97.69 89 LYS A CA 1
ATOM 684 C C . LYS A 1 89 ? 4.177 6.501 -11.529 1.00 97.69 89 LYS A C 1
ATOM 686 O O . LYS A 1 89 ? 3.057 7.002 -11.455 1.00 97.69 89 LYS A O 1
ATOM 691 N N . S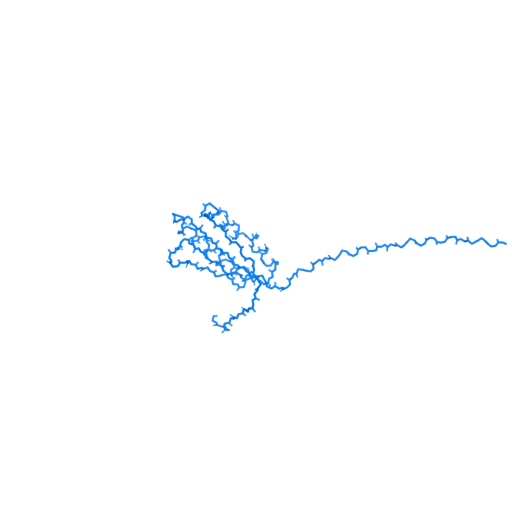ER A 1 90 ? 4.4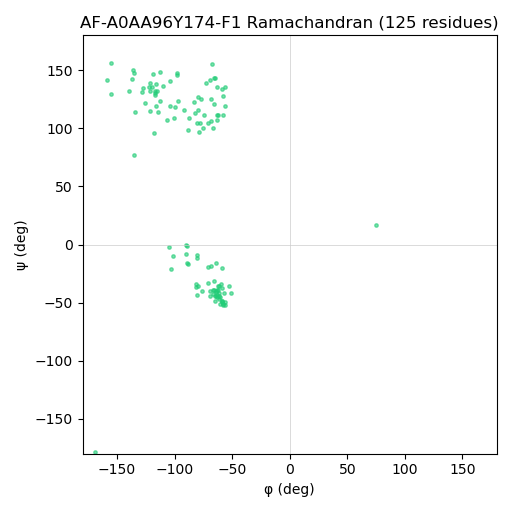53 5.453 -12.307 1.00 98.38 90 SER A N 1
ATOM 692 C CA . SER A 1 90 ? 3.434 4.728 -13.072 1.00 98.38 90 SER A CA 1
ATOM 693 C C . SER A 1 90 ? 2.380 4.125 -12.148 1.00 98.38 90 SER A C 1
ATOM 695 O O . SER A 1 90 ? 1.188 4.302 -12.390 1.00 98.38 90 SER A O 1
ATOM 697 N N . HIS A 1 91 ? 2.819 3.490 -11.061 1.00 98.50 91 HIS A N 1
ATOM 698 C CA . HIS A 1 91 ? 1.945 2.882 -10.069 1.00 98.50 91 HIS A CA 1
ATOM 699 C C . HIS A 1 91 ? 0.977 3.894 -9.460 1.00 98.50 91 HIS A C 1
ATOM 701 O O . HIS A 1 91 ? -0.238 3.710 -9.547 1.00 98.50 91 HIS A O 1
ATOM 707 N N . ILE A 1 92 ? 1.475 5.028 -8.955 1.00 98.06 92 ILE A N 1
ATOM 708 C CA . ILE A 1 92 ? 0.593 6.045 -8.365 1.00 98.06 92 ILE A CA 1
ATOM 709 C C . ILE A 1 92 ? -0.306 6.740 -9.400 1.00 98.06 92 ILE A C 1
ATOM 711 O O . ILE A 1 92 ? -1.305 7.352 -9.028 1.00 98.06 92 ILE A O 1
ATOM 715 N N . ALA A 1 93 ? 0.022 6.669 -10.693 1.00 98.56 93 ALA A N 1
ATOM 716 C CA . ALA A 1 93 ? -0.797 7.198 -11.785 1.00 98.56 93 ALA A CA 1
ATOM 717 C C . ALA A 1 93 ? -1.807 6.176 -12.344 1.00 98.56 93 ALA A C 1
ATOM 719 O O . ALA A 1 93 ? -2.655 6.543 -13.161 1.00 98.56 93 ALA A O 1
ATOM 720 N N . SER A 1 94 ? -1.730 4.911 -11.928 1.00 98.75 94 SER A N 1
ATOM 721 C CA . SER A 1 94 ? -2.550 3.825 -12.462 1.00 98.75 94 SER A CA 1
ATOM 722 C C . SER A 1 94 ? -4.037 3.969 -12.113 1.00 98.75 94 SER A C 1
ATOM 724 O O . SER A 1 94 ? -4.423 4.586 -11.116 1.00 98.75 94 SER A O 1
ATOM 726 N N . ALA A 1 95 ? -4.907 3.373 -12.933 1.00 98.75 95 ALA A N 1
ATOM 727 C CA . ALA A 1 95 ? -6.353 3.456 -12.726 1.00 98.75 95 ALA A CA 1
ATOM 728 C C . ALA A 1 95 ? -6.802 2.784 -11.415 1.00 98.75 95 ALA A C 1
ATOM 730 O O . ALA A 1 95 ? -7.658 3.327 -10.712 1.00 98.75 95 ALA A O 1
ATOM 731 N N . HIS A 1 96 ? -6.222 1.631 -11.065 1.00 98.75 96 HIS A N 1
ATOM 732 C CA . HIS A 1 96 ? -6.533 0.914 -9.824 1.00 98.75 96 HIS A CA 1
ATOM 733 C C . HIS A 1 96 ? -6.034 1.667 -8.588 1.00 98.75 96 HIS A C 1
ATOM 735 O O . HIS A 1 96 ? -6.797 1.804 -7.630 1.00 98.75 96 HIS A O 1
ATOM 741 N N . PHE A 1 97 ? -4.841 2.273 -8.632 1.00 98.75 97 PHE A N 1
ATOM 742 C CA . PHE A 1 97 ? -4.366 3.116 -7.533 1.00 98.75 97 PHE A CA 1
ATOM 743 C C . PHE A 1 97 ? -5.243 4.362 -7.346 1.00 98.75 97 PHE A C 1
ATOM 745 O O . PHE A 1 97 ? -5.652 4.686 -6.229 1.00 98.75 97 PHE A O 1
ATOM 752 N N . GLN A 1 98 ? -5.613 5.048 -8.434 1.00 98.81 98 GLN A N 1
ATOM 753 C CA . GLN A 1 98 ? -6.501 6.216 -8.365 1.00 98.81 98 GLN A CA 1
ATOM 754 C C . GLN A 1 98 ? -7.897 5.851 -7.836 1.00 98.81 98 GLN A C 1
ATOM 756 O O . GLN A 1 98 ? -8.461 6.582 -7.013 1.00 98.81 98 GLN A O 1
ATOM 761 N N . LYS A 1 99 ? -8.438 4.689 -8.230 1.00 98.75 99 LYS A N 1
ATOM 762 C CA . LYS A 1 99 ? -9.679 4.141 -7.660 1.00 98.75 99 LYS A CA 1
ATOM 763 C C . LYS A 1 99 ? -9.542 3.944 -6.150 1.00 98.75 99 LYS A C 1
ATOM 765 O O . LYS A 1 99 ? -10.387 4.447 -5.404 1.00 98.75 99 LYS A O 1
ATOM 770 N N . TYR A 1 100 ? -8.482 3.277 -5.698 1.00 98.75 100 TYR A N 1
ATOM 771 C CA . TYR A 1 100 ? -8.201 3.070 -4.277 1.00 98.75 100 TYR A CA 1
ATOM 772 C C . TYR A 1 100 ? -8.115 4.389 -3.507 1.00 98.75 100 TYR A C 1
ATOM 774 O O . TYR A 1 100 ? -8.821 4.551 -2.510 1.00 98.75 100 TYR A O 1
ATOM 782 N N . VAL A 1 101 ? -7.341 5.364 -3.992 1.00 98.38 101 VAL A N 1
ATOM 783 C CA . VAL A 1 101 ? -7.211 6.678 -3.346 1.00 98.38 101 VAL A CA 1
ATOM 784 C C . VAL A 1 101 ? -8.567 7.371 -3.247 1.00 98.38 101 VAL A C 1
ATOM 786 O O . VAL A 1 101 ? -8.935 7.840 -2.172 1.00 98.38 101 VAL A O 1
ATOM 789 N N . SER A 1 102 ? -9.336 7.419 -4.338 1.00 98.44 102 SER A N 1
ATOM 790 C CA . SER A 1 102 ? -10.647 8.083 -4.344 1.00 98.44 102 SER A CA 1
ATOM 791 C C . SER A 1 102 ? -11.642 7.444 -3.369 1.00 98.44 102 SER A C 1
ATOM 793 O O . SER A 1 102 ? -12.407 8.154 -2.720 1.00 98.44 102 SER A O 1
ATOM 795 N N . THR A 1 103 ? -11.581 6.119 -3.222 1.00 98.50 103 THR A N 1
ATOM 796 C CA . THR A 1 103 ? -12.469 5.336 -2.357 1.00 98.50 103 THR A CA 1
ATOM 797 C C . THR A 1 103 ? -12.087 5.483 -0.887 1.00 98.50 103 THR A C 1
ATOM 799 O O . THR A 1 103 ? -12.956 5.581 -0.027 1.00 98.50 103 THR A O 1
ATOM 802 N N . THR A 1 104 ? -10.789 5.505 -0.582 1.00 98.69 104 THR A N 1
ATOM 803 C CA . THR A 1 104 ? -10.287 5.377 0.795 1.00 98.69 104 THR A CA 1
ATOM 804 C C . THR A 1 104 ? -9.869 6.691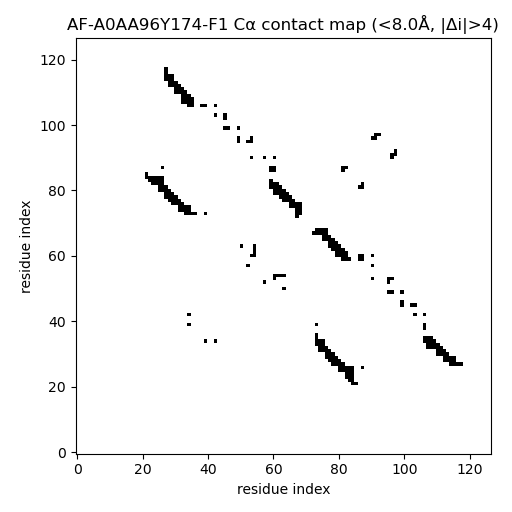 1.442 1.00 98.69 104 THR A C 1
ATOM 806 O O . THR A 1 104 ? -9.654 6.721 2.652 1.00 98.69 104 THR A O 1
ATOM 809 N N . LYS A 1 105 ? -9.782 7.798 0.691 1.00 98.06 105 LYS A N 1
ATOM 810 C CA . LYS A 1 105 ? -9.269 9.084 1.199 1.00 98.06 105 LYS A CA 1
ATOM 811 C C . LYS A 1 105 ? -9.925 9.538 2.506 1.00 98.06 105 LYS A C 1
ATOM 813 O O . LYS A 1 105 ? -9.222 10.031 3.380 1.00 98.06 105 LYS A O 1
ATOM 818 N N . SER A 1 106 ? -11.243 9.390 2.644 1.00 98.50 106 SER A N 1
ATOM 819 C CA . SER A 1 106 ? -11.977 9.789 3.856 1.00 98.50 106 SER A CA 1
ATOM 820 C C . SER A 1 106 ? -11.896 8.775 4.999 1.00 98.50 106 SER A C 1
ATOM 822 O O . SER A 1 106 ? -12.345 9.076 6.096 1.00 98.50 106 SER A O 1
ATOM 824 N N . MET A 1 107 ? -11.352 7.582 4.751 1.00 98.75 107 MET A N 1
ATOM 825 C CA . MET A 1 107 ? -11.213 6.507 5.738 1.00 98.75 107 MET A CA 1
ATOM 826 C C . MET A 1 107 ? -9.887 6.597 6.505 1.00 98.75 107 MET A C 1
ATOM 828 O O . MET A 1 107 ? -9.721 5.932 7.520 1.00 98.75 107 MET A O 1
ATOM 832 N N . ILE A 1 108 ? -8.915 7.373 6.017 1.00 98.69 108 ILE A N 1
ATOM 833 C CA . ILE A 1 108 ? -7.574 7.466 6.603 1.00 98.69 108 ILE A CA 1
ATOM 834 C C . ILE A 1 108 ? -7.541 8.622 7.608 1.00 98.69 108 ILE A C 1
ATOM 836 O O . ILE A 1 108 ? -7.650 9.787 7.232 1.00 98.69 108 ILE A O 1
ATOM 840 N N . LEU A 1 109 ? -7.319 8.301 8.882 1.00 98.69 109 LEU A N 1
ATOM 841 C CA . LEU A 1 109 ? -7.162 9.275 9.965 1.00 98.69 109 LEU A CA 1
ATOM 842 C C . LEU A 1 109 ? -5.760 9.890 9.994 1.00 98.69 109 LEU A C 1
ATOM 844 O O . LEU A 1 109 ? -5.600 11.064 10.317 1.00 98.69 109 LEU A O 1
ATOM 848 N N . SER A 1 110 ? -4.725 9.108 9.677 1.00 98.56 110 SER A N 1
ATOM 849 C CA . SER A 1 110 ? -3.358 9.628 9.565 1.00 98.56 110 SER A CA 1
ATOM 850 C C . SER A 1 110 ? -2.486 8.782 8.645 1.00 98.56 110 SER A C 1
ATOM 852 O O . SER A 1 110 ? -2.748 7.596 8.435 1.00 98.56 110 SER A O 1
ATOM 854 N N . ARG A 1 111 ? -1.435 9.410 8.108 1.00 98.06 111 ARG A N 1
ATOM 855 C CA . ARG A 1 111 ? -0.456 8.787 7.219 1.00 98.06 111 ARG A CA 1
ATOM 856 C C . ARG A 1 111 ? 0.955 9.251 7.549 1.00 98.06 111 ARG A C 1
ATOM 858 O O . ARG A 1 111 ? 1.198 10.453 7.614 1.00 98.06 111 ARG A O 1
ATOM 865 N N . ALA A 1 112 ? 1.877 8.303 7.654 1.00 98.19 112 ALA A N 1
ATOM 866 C CA . ALA A 1 112 ? 3.314 8.543 7.630 1.00 98.19 112 ALA A CA 1
ATOM 867 C C . ALA A 1 112 ? 3.913 7.837 6.409 1.00 98.19 112 ALA A C 1
ATOM 869 O O . ALA A 1 112 ? 3.632 6.663 6.180 1.00 98.19 112 ALA A O 1
ATOM 870 N N . LEU A 1 113 ? 4.711 8.563 5.627 1.00 96.56 113 LEU A N 1
ATOM 871 C CA . LEU A 1 113 ? 5.489 8.020 4.516 1.00 96.56 113 LEU A CA 1
ATOM 872 C C . LEU A 1 113 ? 6.961 8.123 4.894 1.00 96.56 113 LEU A C 1
ATOM 874 O O . LEU A 1 113 ? 7.432 9.210 5.219 1.00 96.56 113 LEU A O 1
ATOM 878 N N . ILE A 1 114 ? 7.656 6.995 4.871 1.00 95.25 114 ILE A N 1
ATOM 879 C CA . ILE A 1 114 ? 9.049 6.880 5.276 1.00 95.25 114 ILE A CA 1
ATOM 880 C C . ILE A 1 114 ? 9.843 6.527 4.022 1.00 95.25 114 ILE A C 1
ATOM 882 O O . ILE A 1 114 ? 9.647 5.467 3.421 1.00 95.25 114 ILE A O 1
ATOM 886 N N . GLU A 1 115 ? 10.704 7.452 3.610 1.00 90.88 115 GLU A N 1
ATOM 887 C CA . GLU A 1 115 ? 11.704 7.201 2.575 1.00 90.88 115 GLU A CA 1
ATOM 888 C C . GLU A 1 115 ? 12.798 6.307 3.151 1.00 90.88 115 GLU A C 1
ATOM 890 O O . GLU A 1 115 ? 13.176 6.446 4.316 1.00 90.88 115 GLU A O 1
ATOM 895 N N . THR A 1 116 ? 13.261 5.347 2.355 1.00 95.25 116 THR A N 1
ATOM 896 C CA . THR A 1 116 ? 14.213 4.343 2.826 1.00 95.25 116 THR A CA 1
ATOM 897 C C . THR A 1 116 ? 15.307 4.111 1.802 1.00 95.25 116 THR A C 1
ATOM 899 O O . THR A 1 116 ? 15.028 4.040 0.607 1.00 95.25 116 THR A O 1
ATOM 902 N N . ASP A 1 117 ? 16.522 3.907 2.303 1.00 93.00 117 ASP A N 1
ATOM 903 C CA . ASP A 1 117 ? 17.619 3.322 1.544 1.00 93.00 117 ASP A CA 1
ATOM 904 C C . ASP A 1 117 ? 17.729 1.841 1.936 1.00 93.00 117 ASP A C 1
ATOM 906 O O . ASP A 1 117 ? 17.940 1.528 3.117 1.00 93.00 117 ASP A O 1
ATOM 910 N N . PRO A 1 118 ? 17.549 0.895 0.999 1.00 92.19 118 PRO A N 1
ATOM 911 C CA . PRO A 1 118 ? 17.623 -0.517 1.336 1.00 92.19 118 PRO A CA 1
ATOM 912 C C . PRO A 1 118 ? 19.054 -0.911 1.716 1.00 92.19 118 PRO A C 1
ATOM 914 O O . PRO A 1 118 ? 19.982 -0.761 0.929 1.00 92.19 118 PRO A O 1
ATOM 917 N N . VAL A 1 119 ? 19.223 -1.498 2.904 1.00 94.81 119 VAL A N 1
ATOM 918 C CA . VAL A 1 119 ? 20.518 -2.055 3.341 1.00 94.81 119 VAL A CA 1
ATOM 919 C C . VAL A 1 119 ? 20.759 -3.444 2.736 1.00 94.81 119 VAL A C 1
ATOM 921 O O . VAL A 1 119 ? 21.854 -3.742 2.273 1.00 94.81 119 VAL A O 1
ATOM 924 N N . GLN A 1 120 ? 19.734 -4.302 2.728 1.00 93.94 120 GLN A N 1
ATOM 925 C CA . GLN A 1 120 ? 19.762 -5.637 2.127 1.00 93.94 120 GLN A CA 1
ATOM 926 C C . GLN A 1 120 ? 18.332 -6.052 1.765 1.00 93.94 120 GLN A C 1
ATOM 928 O O . GLN A 1 120 ? 17.442 -6.017 2.613 1.00 93.94 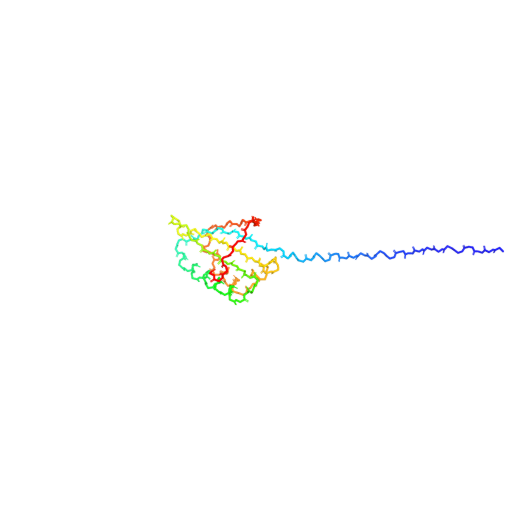120 GLN A O 1
ATOM 933 N N . LEU A 1 121 ? 18.126 -6.501 0.527 1.00 92.75 121 LEU A N 1
ATOM 934 C CA . LEU A 1 121 ? 16.887 -7.142 0.085 1.00 92.75 121 LEU A CA 1
ATOM 935 C C . LEU A 1 121 ? 17.215 -8.580 -0.307 1.00 92.75 121 LEU A C 1
ATOM 937 O O . LEU A 1 121 ? 18.015 -8.812 -1.211 1.00 92.75 121 LEU A O 1
ATOM 941 N N . SER A 1 122 ? 16.607 -9.541 0.378 1.00 91.69 122 SER A N 1
ATOM 942 C CA . SER A 1 122 ? 16.833 -10.964 0.138 1.00 91.69 122 SER A CA 1
ATOM 943 C C . SER A 1 122 ? 15.499 -11.663 -0.050 1.00 91.69 122 SER A C 1
ATOM 945 O O . SER A 1 122 ? 14.595 -11.506 0.766 1.00 91.69 122 SER A O 1
ATOM 947 N N . THR A 1 123 ? 15.389 -12.457 -1.107 1.00 89.06 123 THR A N 1
ATOM 948 C CA . THR A 1 123 ? 14.245 -13.334 -1.357 1.00 89.06 123 THR A CA 1
ATOM 949 C C . THR A 1 123 ? 14.733 -14.772 -1.397 1.00 89.06 123 THR A C 1
ATOM 951 O O . THR A 1 123 ? 15.863 -15.048 -1.809 1.00 89.06 123 THR A O 1
ATOM 954 N N . GLN A 1 124 ? 13.901 -15.706 -0.941 1.00 87.25 124 GLN A N 1
ATOM 955 C CA . GLN A 1 124 ? 14.181 -17.116 -1.159 1.00 87.25 124 GLN A CA 1
ATOM 956 C C . GLN A 1 124 ? 13.687 -17.478 -2.569 1.00 87.25 124 GLN A C 1
ATOM 958 O O . GLN A 1 124 ? 12.508 -17.291 -2.852 1.00 87.25 124 GLN A O 1
ATOM 963 N N . PRO A 1 125 ? 14.539 -17.993 -3.473 1.00 84.81 125 PRO A N 1
ATOM 964 C CA . PRO A 1 125 ? 14.090 -18.363 -4.810 1.00 84.81 125 PRO A CA 1
ATOM 965 C C . PRO A 1 125 ? 12.952 -19.392 -4.751 1.00 84.81 125 PRO A C 1
ATOM 967 O O . PRO A 1 125 ? 13.087 -20.432 -4.103 1.00 84.81 125 PRO A O 1
ATOM 970 N N . GLY A 1 126 ? 11.841 -19.105 -5.433 1.00 74.31 126 GLY A N 1
ATOM 971 C CA . GLY A 1 126 ? 10.698 -20.015 -5.547 1.00 74.31 126 GLY A CA 1
ATOM 972 C C . GLY A 1 126 ? 9.817 -20.145 -4.297 1.00 74.31 126 GLY A C 1
ATOM 973 O O . GLY A 1 126 ? 9.067 -21.119 -4.214 1.00 74.31 126 GLY A O 1
ATOM 974 N N . ARG A 1 127 ? 9.907 -19.219 -3.333 1.00 49.91 127 ARG A N 1
ATOM 975 C CA . ARG A 1 127 ? 9.005 -19.129 -2.175 1.00 49.91 127 ARG A CA 1
ATOM 976 C C . ARG A 1 127 ? 8.519 -17.711 -1.936 1.00 49.91 127 ARG A C 1
ATOM 978 O O . ARG A 1 127 ? 9.321 -16.781 -2.158 1.00 49.91 127 ARG A O 1
#

Secondary structure (DSSP, 8-state):
--------------------PPP-SPEEEEEEEEEPGGGHHHHHHHHHHHHHHHHHH-TTEEEEEEEE-SS-TTEEEEEEEESSHHHHHHHHHSHHHHHHHHHHGGGEEEEEEEEE--S-----TT-

pLDDT: mean 88.97, std 17.14, range [40.25, 98.88]

Radius of gyration: 24.63 Å; Cα contacts (8 Å, |Δi|>4): 162; chains: 1; bounding box: 64×68×68 Å

Foldseek 3Di:
DDDDDDDDDPDDDPPPDPPPDFDQDKWKKKKKFQFAPVCQVVLVVLVVQLLVCCVVPQPQWPDWDKDADPVRRRIIMIITIGSGPVSVVCSCVDPSNVVSCVRCVVGTPDMDMDGDDDPDDDDDPPD

Sequence (127 aa):
MSALRTAVAIGCLWVSSVLAAESTEKVVRIAQLVIDPDQLVAYQAAVKEEMADSVRLEPGVLAIYSVAEKDYPNRLHFFEIYANEAAYKSHIASAHFQKYVSTTKSMILSRALIETDPVQLSTQPGR

Solvent-accessible surface area (backbone atoms only — not comparable to full-atom values): 7700 Å² total; per-residue (Å²): 136,85,84,83,79,87,79,84,82,83,76,82,80,80,80,78,78,77,74,78,74,79,62,75,56,65,40,42,41,39,37,39,36,34,39,38,71,94,39,38,70,62,45,53,52,43,52,53,52,31,54,54,47,43,59,72,75,31,88,33,45,72,43,78,47,76,49,56,40,90,93,41,71,41,34,34,40,35,45,38,34,20,52,12,58,66,34,46,55,48,49,69,68,30,69,55,45,46,50,36,48,72,72,37,59,89,38,52,75,45,79,49,78,44,86,55,83,84,88,79,89,84,81,60,89,96,108